Protein AF-A0A3D0PRW7-F1 (afdb_monomer)

Solvent-accessible surface area (backbone atoms only — not comparable to full-atom values): 5003 Å² total; per-residue (Å²): 128,84,82,85,60,72,48,75,47,85,43,40,65,36,33,34,32,33,35,75,98,70,44,75,79,42,81,32,45,30,29,36,19,25,32,66,90,73,68,45,76,76,34,57,20,58,68,12,53,70,38,60,96,68,58,58,93,60,46,44,71,42,56,25,27,50,92,84,36,78,71,30,65,68,58,40,53,48,54,53,51,57,55,62,77,72,112

Secondary structure (DSSP, 8-state):
-----EEEEE-SSEEEEEETTTEEEEEEES-EEEETTT--EEEETHHHHTTTTS--TTEEEE-SEETTEES-HHHHHHHHHHHHTT-

Foldseek 3Di:
DPDWDWDWDQDQFWIWIQTPPPGTPDTFGQKWKAQPVPRHTPDGGPVLVVCVVVDDPRIDIDRCDDPNRRPNPVSSVVRVVVVVVVD

Radius of gyration: 13.64 Å; Cα contacts (8 Å, |Δi|>4): 151; chains: 1; bounding box: 28×33×36 Å

Sequence (87 aa):
MLGTDIAIDLGTYAVKVYVEGKGIVVNEPAVVAVRTATDEVLAVGSKAFDMLGRTSDQIKVIHPLTMGVISDFELARYMVNYYIQQL

pLDDT: mean 94.66, std 7.01, range [46.88, 98.5]

Structure (mmCIF, N/CA/C/O backbone):
data_AF-A0A3D0PRW7-F1
#
_entry.id   AF-A0A3D0PRW7-F1
#
loop_
_atom_site.group_PDB
_atom_site.id
_atom_site.type_symbol
_atom_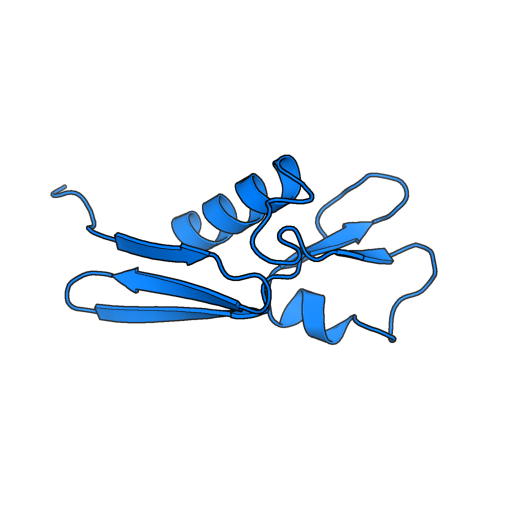site.label_atom_id
_atom_site.label_alt_id
_atom_site.label_comp_id
_atom_site.label_asym_id
_atom_site.label_entity_id
_atom_site.label_seq_id
_atom_site.pdbx_PDB_ins_code
_atom_site.Cartn_x
_atom_site.Cartn_y
_atom_site.Cartn_z
_atom_site.occupancy
_atom_site.B_iso_or_equiv
_atom_site.auth_seq_id
_atom_site.auth_comp_id
_atom_site.auth_asym_id
_atom_site.auth_atom_id
_atom_site.pdbx_PDB_model_num
ATOM 1 N N . MET A 1 1 ? -12.249 21.579 12.415 1.00 46.88 1 MET A N 1
ATOM 2 C CA . MET A 1 1 ? -12.628 20.152 12.396 1.00 46.88 1 MET A CA 1
ATOM 3 C C . MET A 1 1 ? -11.786 19.461 13.447 1.00 46.88 1 MET A C 1
ATOM 5 O O . MET A 1 1 ? -10.595 19.741 13.497 1.00 46.88 1 MET A O 1
ATOM 9 N N . LEU A 1 2 ? -12.399 18.660 14.320 1.00 63.81 2 LEU A N 1
ATOM 10 C CA . LEU A 1 2 ? -11.651 17.695 15.130 1.00 63.81 2 LEU A CA 1
ATOM 11 C C . LEU A 1 2 ? -10.902 16.767 14.160 1.00 63.81 2 LEU A C 1
ATOM 13 O O . LEU A 1 2 ? -11.446 16.452 13.100 1.00 63.81 2 LEU A O 1
ATOM 17 N N . GLY A 1 3 ? -9.646 16.436 14.462 1.00 78.06 3 GLY A N 1
ATOM 18 C CA . GLY A 1 3 ? -8.865 15.514 13.637 1.00 78.06 3 GLY A CA 1
ATOM 19 C C . GLY A 1 3 ? -9.542 14.144 13.566 1.00 78.06 3 GLY A C 1
ATOM 20 O O . GLY A 1 3 ? -10.266 13.765 14.483 1.00 78.06 3 GLY A O 1
ATOM 21 N N . THR A 1 4 ? -9.339 13.426 12.464 1.00 86.88 4 THR A N 1
ATOM 22 C CA . THR A 1 4 ? -9.768 12.029 12.347 1.00 86.88 4 THR A CA 1
ATOM 23 C C . THR A 1 4 ? -8.672 11.146 12.928 1.00 86.88 4 THR A C 1
ATOM 25 O O . THR A 1 4 ? -7.575 11.104 12.369 1.00 86.88 4 THR A O 1
ATOM 28 N N . ASP A 1 5 ? -8.965 10.433 14.014 1.00 94.56 5 ASP A N 1
ATOM 29 C CA . ASP A 1 5 ? -8.031 9.464 14.586 1.00 94.56 5 ASP A CA 1
ATOM 30 C C . ASP A 1 5 ? -8.038 8.170 13.765 1.00 94.56 5 ASP A C 1
ATOM 32 O O . ASP A 1 5 ? -9.085 7.557 13.514 1.00 94.56 5 ASP A O 1
ATOM 36 N N . ILE A 1 6 ? -6.843 7.772 13.317 1.00 96.06 6 ILE A N 1
ATOM 37 C CA . ILE A 1 6 ? -6.633 6.611 12.451 1.00 96.06 6 ILE A CA 1
ATOM 38 C C . ILE A 1 6 ? -5.528 5.708 12.990 1.00 96.06 6 ILE A C 1
ATOM 40 O O . ILE A 1 6 ? -4.538 6.174 13.552 1.00 96.06 6 ILE A O 1
ATOM 44 N N . ALA A 1 7 ? -5.667 4.407 12.749 1.00 97.31 7 ALA A N 1
ATOM 45 C CA . ALA A 1 7 ? -4.597 3.433 12.927 1.00 97.31 7 ALA A CA 1
ATOM 46 C C . ALA A 1 7 ? -4.353 2.709 11.601 1.00 97.31 7 ALA A C 1
ATOM 48 O O . ALA A 1 7 ? -5.301 2.292 10.933 1.00 97.31 7 ALA A O 1
ATOM 49 N N . ILE A 1 8 ? -3.083 2.568 11.219 1.00 96.75 8 ILE A N 1
ATOM 50 C CA . ILE A 1 8 ? -2.675 1.915 9.974 1.00 96.75 8 ILE A CA 1
ATOM 51 C C . ILE A 1 8 ? -1.853 0.676 10.321 1.00 96.75 8 ILE A C 1
ATOM 53 O O . ILE A 1 8 ? -0.804 0.778 10.954 1.00 96.75 8 ILE A O 1
ATOM 57 N N . ASP A 1 9 ? -2.325 -0.484 9.874 1.00 96.94 9 ASP A N 1
ATOM 58 C CA . ASP A 1 9 ? -1.542 -1.717 9.815 1.00 96.94 9 ASP A CA 1
ATOM 59 C C . ASP A 1 9 ? 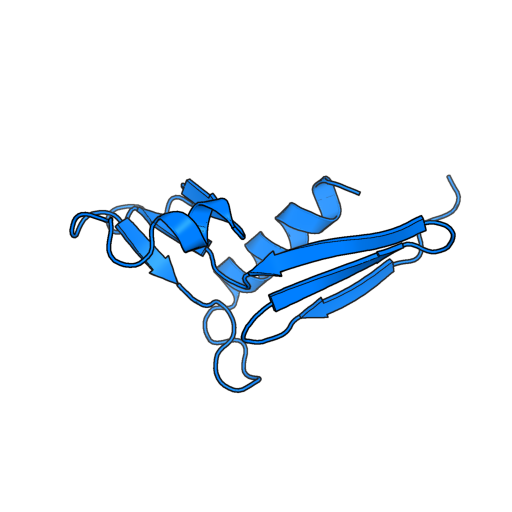-0.914 -1.797 8.422 1.00 96.94 9 ASP A C 1
ATOM 61 O O . ASP A 1 9 ? -1.601 -2.053 7.430 1.00 96.94 9 ASP A O 1
ATOM 65 N N . LEU A 1 10 ? 0.381 -1.493 8.342 1.00 95.25 10 LEU A N 1
ATOM 66 C CA . LEU A 1 10 ? 1.155 -1.498 7.105 1.00 95.25 10 LEU A CA 1
ATOM 67 C C . LEU A 1 10 ? 1.923 -2.822 6.995 1.00 95.25 10 LEU A C 1
ATOM 69 O O . LEU A 1 10 ? 3.121 -2.893 7.268 1.00 95.25 10 LEU A O 1
ATOM 73 N N . GLY A 1 11 ? 1.215 -3.890 6.633 1.00 94.69 11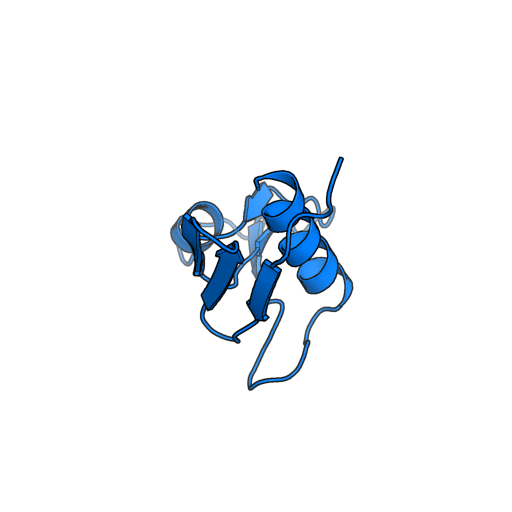 GLY A N 1
ATOM 74 C CA . GLY A 1 11 ? 1.782 -5.228 6.502 1.00 94.69 11 GLY A CA 1
ATOM 75 C C . GLY A 1 11 ? 2.468 -5.480 5.156 1.00 94.69 11 GLY A C 1
ATOM 76 O O . GLY A 1 11 ? 2.220 -4.812 4.157 1.00 94.69 11 GLY A O 1
ATOM 77 N N . THR A 1 12 ? 3.304 -6.524 5.106 1.00 95.88 12 THR A N 1
ATOM 78 C CA . THR A 1 12 ? 3.903 -7.034 3.852 1.00 95.88 12 THR A CA 1
ATOM 79 C C . THR A 1 12 ? 2.852 -7.578 2.878 1.00 95.88 12 THR A C 1
ATOM 81 O O . THR A 1 12 ? 3.001 -7.453 1.667 1.00 95.88 12 THR A O 1
ATOM 84 N N . TYR A 1 13 ? 1.787 -8.194 3.400 1.00 95.44 13 TYR A N 1
ATOM 85 C CA . TYR A 1 13 ? 0.735 -8.796 2.578 1.00 95.44 13 TYR A CA 1
ATOM 86 C C . TYR A 1 13 ? -0.456 -7.861 2.345 1.00 95.44 13 TYR A C 1
ATOM 88 O O . TYR A 1 13 ? -0.981 -7.802 1.236 1.00 95.44 13 TYR A O 1
ATOM 96 N N . ALA A 1 14 ? -0.886 -7.133 3.376 1.00 97.25 14 ALA A N 1
ATOM 97 C CA . ALA A 1 14 ? -2.079 -6.298 3.330 1.00 97.25 14 ALA A CA 1
ATOM 98 C C . ALA A 1 14 ? -1.883 -5.002 4.116 1.00 97.25 14 ALA A C 1
ATOM 100 O O . ALA A 1 14 ? -1.142 -4.972 5.099 1.00 97.25 14 ALA A O 1
ATOM 101 N N . VAL A 1 15 ? -2.599 -3.965 3.688 1.00 97.56 15 VAL A N 1
ATOM 102 C CA . VAL A 1 15 ? -2.758 -2.704 4.405 1.00 97.56 15 VAL A CA 1
ATOM 103 C C . VAL A 1 15 ? -4.164 -2.637 4.966 1.00 97.56 15 VAL A C 1
ATOM 105 O O . VAL A 1 15 ? -5.139 -2.865 4.243 1.00 97.56 15 VAL A O 1
ATOM 108 N N . LYS A 1 16 ? -4.277 -2.289 6.247 1.00 98.25 16 LYS A N 1
ATOM 109 C CA . LYS A 1 16 ? -5.566 -1.998 6.874 1.00 98.25 16 LYS A CA 1
ATOM 110 C C . LYS A 1 16 ? -5.559 -0.615 7.482 1.00 98.25 16 LYS A C 1
ATOM 112 O O . LYS A 1 16 ? -4.563 -0.196 8.066 1.00 98.25 16 LYS A O 1
ATOM 117 N N . VAL A 1 17 ? -6.695 0.064 7.382 1.00 98.00 17 VAL A N 1
ATOM 118 C CA . VAL A 1 17 ? -6.907 1.355 8.036 1.00 98.00 17 VAL A CA 1
ATOM 119 C C . VAL A 1 17 ? -8.148 1.262 8.901 1.00 98.00 17 VAL A C 1
ATOM 121 O O . VAL A 1 17 ? -9.231 0.928 8.418 1.00 98.00 17 VAL A O 1
ATOM 124 N N . TYR A 1 18 ? -7.971 1.552 10.183 1.00 98.00 18 TYR A N 1
ATOM 125 C CA . TYR A 1 18 ? -9.044 1.738 11.145 1.00 98.00 18 TYR A CA 1
ATOM 126 C C . TYR A 1 18 ? -9.290 3.232 11.338 1.00 98.00 18 TYR A C 1
ATOM 128 O O . TYR A 1 18 ? -8.338 3.998 11.481 1.00 98.00 18 TYR A O 1
ATOM 136 N N . VAL A 1 19 ? -10.560 3.626 11.380 1.00 97.06 19 VAL A N 1
ATOM 137 C CA . VAL A 1 19 ? -10.993 4.980 11.738 1.00 97.06 19 VAL A CA 1
ATOM 138 C C . VAL A 1 19 ? -11.864 4.889 12.985 1.00 97.06 19 VAL A C 1
ATOM 140 O O . VAL A 1 19 ? -12.784 4.063 13.045 1.00 97.06 19 VAL A O 1
ATOM 143 N N . GLU A 1 20 ? -11.588 5.738 13.976 1.00 95.75 20 GLU A N 1
ATOM 144 C CA . GLU A 1 20 ? -12.371 5.780 15.212 1.00 95.75 20 GLU A CA 1
ATOM 145 C C . GLU A 1 20 ? -13.873 5.950 14.915 1.00 95.75 20 GLU A C 1
ATOM 147 O O . GLU A 1 20 ? -14.288 6.764 14.089 1.00 95.75 20 GLU A O 1
ATOM 152 N N . GLY A 1 21 ? -14.703 5.108 15.535 1.00 95.19 21 GLY A N 1
ATOM 153 C CA . GLY A 1 21 ? -16.155 5.099 15.337 1.00 95.19 21 GLY A CA 1
ATOM 154 C C . GLY A 1 21 ? -16.649 4.472 14.024 1.00 95.19 21 GLY A C 1
ATOM 155 O O . GLY A 1 21 ? -17.840 4.184 13.924 1.00 95.19 21 GLY A O 1
ATOM 156 N N . LYS A 1 22 ? -15.775 4.208 13.040 1.00 96.06 22 LYS A N 1
ATOM 157 C CA . LYS A 1 22 ? -16.133 3.530 11.773 1.00 96.06 22 LYS A CA 1
ATOM 158 C C . LYS A 1 22 ? -15.632 2.086 11.685 1.00 96.06 22 LYS A C 1
ATOM 160 O O . LYS A 1 22 ? -16.184 1.302 10.919 1.00 96.06 22 LYS A O 1
ATOM 165 N N . GLY A 1 23 ? -14.608 1.720 12.454 1.00 97.75 23 GLY A N 1
ATOM 166 C CA . GLY A 1 23 ? -13.988 0.399 12.348 1.00 97.75 23 GLY A CA 1
ATOM 167 C C . GLY A 1 23 ? -12.927 0.336 11.248 1.00 97.75 23 GLY A C 1
ATOM 168 O O . GLY A 1 23 ? -12.324 1.348 10.893 1.00 97.75 23 GLY A O 1
ATOM 169 N N . ILE A 1 24 ? -12.682 -0.866 10.716 1.00 97.88 24 ILE A N 1
ATOM 170 C CA . ILE A 1 24 ? -11.763 -1.079 9.588 1.00 97.88 24 ILE A CA 1
ATOM 171 C C . ILE A 1 24 ? -12.459 -0.627 8.303 1.00 97.88 24 ILE A C 1
ATOM 173 O O . ILE A 1 24 ? -13.433 -1.242 7.877 1.00 97.88 24 ILE A O 1
ATOM 177 N N . VAL A 1 25 ? -11.940 0.430 7.687 1.00 97.44 25 VAL A N 1
ATOM 178 C CA . VAL A 1 25 ? -12.489 1.033 6.462 1.00 97.44 25 VAL A CA 1
ATOM 179 C C . VAL A 1 25 ? -11.651 0.728 5.218 1.00 97.44 25 VAL A C 1
ATOM 181 O O . VAL A 1 25 ? -12.154 0.841 4.107 1.00 97.44 25 VAL A O 1
ATOM 184 N N . VAL A 1 26 ? -10.402 0.283 5.396 1.00 98.00 26 VAL A N 1
ATOM 185 C CA . VAL A 1 26 ? -9.536 -0.237 4.325 1.00 98.00 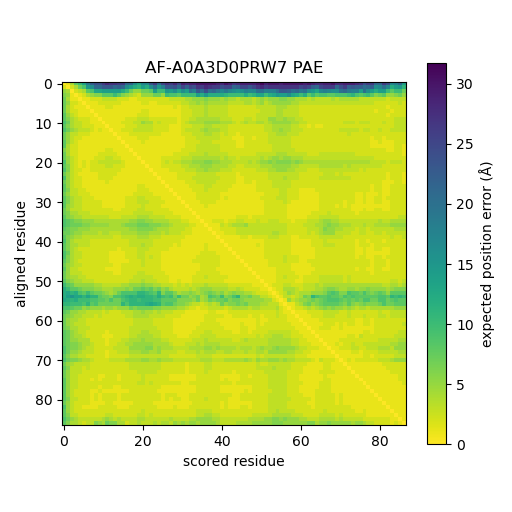26 VAL A CA 1
ATOM 186 C C . VAL A 1 26 ? -9.016 -1.608 4.740 1.00 98.00 26 VAL A C 1
ATOM 188 O O . VAL A 1 26 ? -8.579 -1.779 5.878 1.00 98.00 26 VAL A O 1
ATOM 191 N N . ASN A 1 27 ? -9.042 -2.571 3.820 1.00 97.81 27 ASN A N 1
ATOM 192 C CA . ASN A 1 27 ? -8.409 -3.882 3.958 1.00 97.81 27 ASN A CA 1
ATOM 193 C C . ASN A 1 27 ? -8.039 -4.391 2.561 1.00 97.81 27 ASN A C 1
ATOM 195 O O . ASN A 1 27 ? -8.839 -5.050 1.902 1.00 97.81 27 ASN A O 1
ATOM 199 N N . GLU A 1 28 ? -6.847 -4.030 2.103 1.00 98.50 28 GLU A N 1
ATOM 200 C CA . GLU A 1 28 ? -6.424 -4.187 0.712 1.00 98.50 28 GLU A CA 1
ATOM 201 C C . GLU A 1 28 ? -5.056 -4.878 0.629 1.00 98.50 28 GLU A C 1
ATOM 203 O O . GLU A 1 28 ? -4.227 -4.696 1.526 1.00 98.50 28 GLU A O 1
ATOM 208 N N . PRO A 1 29 ? -4.761 -5.637 -0.443 1.00 98.25 29 PRO A N 1
ATOM 209 C CA . PRO A 1 29 ? -3.415 -6.133 -0.715 1.00 98.25 29 PRO A CA 1
ATOM 210 C C . PRO A 1 29 ? -2.350 -5.019 -0.687 1.00 98.25 29 PRO A C 1
ATOM 212 O O . PRO A 1 29 ? -2.552 -3.933 -1.230 1.00 98.25 29 PRO A O 1
ATOM 215 N N . ALA A 1 30 ? -1.186 -5.285 -0.094 1.00 97.69 30 ALA A N 1
ATOM 216 C CA . ALA A 1 30 ? -0.070 -4.338 -0.001 1.00 97.69 30 ALA A CA 1
ATOM 217 C C . ALA A 1 30 ? 0.786 -4.349 -1.279 1.00 97.69 30 ALA A C 1
ATOM 219 O O . ALA A 1 30 ? 1.971 -4.690 -1.257 1.00 97.69 30 ALA A O 1
ATOM 220 N N . VAL A 1 31 ? 0.158 -4.020 -2.411 1.00 97.75 31 VAL A N 1
ATOM 221 C CA . VAL A 1 31 ? 0.793 -3.993 -3.735 1.00 97.75 31 VAL A CA 1
ATOM 222 C C . VAL A 1 31 ? 0.443 -2.740 -4.525 1.00 97.75 31 VAL A C 1
ATOM 224 O O . VAL A 1 31 ? -0.647 -2.175 -4.402 1.00 97.75 31 VAL A O 1
ATOM 227 N N . VAL A 1 32 ? 1.380 -2.340 -5.382 1.00 98.12 32 VAL A N 1
ATOM 228 C CA . VAL A 1 32 ? 1.254 -1.219 -6.315 1.00 98.12 32 VAL A CA 1
ATOM 229 C C . VAL A 1 32 ? 1.645 -1.701 -7.708 1.00 98.12 32 VAL A C 1
ATOM 231 O O . VAL A 1 32 ? 2.665 -2.369 -7.869 1.00 98.12 32 VAL A O 1
ATOM 234 N N . ALA A 1 33 ? 0.841 -1.379 -8.718 1.00 97.88 33 ALA A N 1
ATOM 235 C CA . ALA A 1 33 ? 1.167 -1.644 -10.114 1.00 97.88 33 ALA A CA 1
ATOM 236 C C . ALA A 1 33 ? 1.726 -0.375 -10.757 1.00 97.88 33 ALA A C 1
ATOM 238 O O . ALA A 1 33 ? 1.099 0.682 -10.675 1.00 97.88 33 ALA A O 1
ATOM 239 N N . VAL A 1 34 ? 2.878 -0.490 -11.414 1.00 97.62 34 VAL A N 1
ATOM 240 C CA . VAL A 1 34 ? 3.577 0.631 -12.051 1.00 97.62 34 VAL A CA 1
ATOM 241 C C . VAL A 1 34 ? 3.922 0.332 -13.503 1.00 97.62 34 VAL A C 1
ATOM 243 O O . VAL A 1 34 ? 4.174 -0.820 -13.872 1.00 97.62 34 VAL A O 1
ATOM 246 N N . ARG A 1 35 ? 3.975 1.376 -14.331 1.00 97.00 35 ARG A N 1
ATOM 247 C CA . ARG A 1 35 ? 4.536 1.304 -15.683 1.00 97.00 35 ARG A CA 1
ATOM 248 C C . ARG A 1 35 ? 6.061 1.289 -15.603 1.00 97.00 35 ARG A C 1
ATOM 250 O O . ARG A 1 35 ? 6.657 2.244 -15.125 1.00 97.00 35 ARG A O 1
ATOM 257 N N . THR A 1 36 ? 6.705 0.252 -16.133 1.00 93.81 36 THR A N 1
ATOM 258 C CA . THR A 1 36 ? 8.160 0.040 -15.978 1.00 93.81 36 THR A CA 1
ATOM 259 C C . THR A 1 36 ? 9.029 1.108 -16.641 1.00 93.81 36 THR A C 1
ATOM 261 O O . THR A 1 36 ? 10.162 1.312 -16.226 1.00 93.81 36 THR A O 1
ATOM 264 N N . ALA A 1 37 ? 8.520 1.792 -17.668 1.00 94.81 37 ALA A N 1
ATOM 265 C CA . ALA A 1 37 ? 9.266 2.827 -18.383 1.00 94.81 37 ALA A CA 1
ATOM 266 C C . ALA A 1 37 ? 9.260 4.199 -17.686 1.00 94.81 37 ALA A C 1
ATOM 268 O O . ALA A 1 37 ? 10.098 5.039 -18.007 1.00 94.81 37 ALA A O 1
ATOM 269 N N . THR A 1 38 ? 8.291 4.459 -16.805 1.00 95.56 38 THR A N 1
ATOM 270 C CA . THR A 1 38 ? 8.039 5.803 -16.250 1.00 95.56 38 THR A CA 1
ATOM 271 C C . THR A 1 38 ? 7.846 5.822 -14.739 1.00 95.56 38 THR A C 1
ATOM 273 O O . THR A 1 38 ? 7.704 6.904 -14.177 1.00 95.56 38 THR A O 1
ATOM 276 N N . ASP A 1 39 ? 7.763 4.653 -14.103 1.00 92.81 39 ASP A N 1
ATOM 277 C CA . ASP A 1 39 ? 7.349 4.466 -12.709 1.00 92.81 39 ASP A CA 1
ATOM 278 C C . ASP A 1 39 ? 5.982 5.096 -12.377 1.00 92.81 39 ASP A C 1
ATOM 280 O O . ASP A 1 39 ? 5.635 5.333 -11.220 1.00 92.81 39 ASP A O 1
ATOM 284 N N . GLU A 1 40 ? 5.157 5.332 -13.403 1.00 96.44 40 GLU A N 1
ATOM 285 C CA . GLU A 1 40 ? 3.787 5.813 -13.245 1.00 96.44 40 GLU A CA 1
ATOM 286 C C . GLU A 1 40 ? 2.959 4.764 -12.497 1.00 96.44 40 GLU A C 1
ATOM 288 O O . GLU A 1 40 ? 2.835 3.625 -12.957 1.00 96.44 40 GLU A O 1
ATOM 293 N N . VAL A 1 41 ? 2.355 5.153 -11.372 1.00 97.69 41 VAL A N 1
ATOM 294 C CA . VAL A 1 41 ? 1.432 4.289 -10.629 1.00 97.69 41 VAL A CA 1
ATOM 295 C C . VAL A 1 41 ? 0.118 4.152 -11.393 1.00 97.69 41 VAL A C 1
ATOM 297 O O . VAL A 1 41 ? -0.593 5.129 -11.615 1.00 97.69 41 VAL A O 1
ATOM 300 N N . LEU A 1 42 ? -0.220 2.918 -11.760 1.00 97.19 42 LEU A N 1
ATOM 301 C CA . LEU A 1 42 ? -1.428 2.570 -12.510 1.00 97.19 42 LEU A CA 1
ATOM 302 C C . LEU A 1 42 ? -2.565 2.112 -11.590 1.00 97.19 42 LEU A C 1
ATOM 304 O O . LEU A 1 42 ? -3.737 2.361 -11.870 1.00 97.19 42 LEU A O 1
ATOM 308 N N . ALA A 1 43 ? -2.227 1.408 -10.508 1.00 97.69 43 ALA A N 1
ATOM 309 C CA . ALA A 1 43 ? -3.191 0.895 -9.543 1.00 97.69 43 ALA A CA 1
ATOM 310 C C . ALA A 1 43 ? -2.539 0.620 -8.181 1.00 97.69 43 ALA A C 1
ATOM 312 O O . ALA A 1 43 ? -1.332 0.403 -8.085 1.00 97.69 43 ALA A O 1
ATOM 313 N N . VAL A 1 44 ? -3.369 0.558 -7.140 1.00 98.19 44 VAL A N 1
ATOM 314 C CA . VAL A 1 44 ? -3.005 0.182 -5.765 1.00 98.19 44 VAL A CA 1
ATOM 315 C C . VAL A 1 44 ? -4.017 -0.851 -5.258 1.00 98.19 44 VAL A C 1
ATOM 317 O O . VAL A 1 44 ? -5.164 -0.862 -5.717 1.00 98.19 44 VAL A O 1
ATOM 320 N N . GLY A 1 45 ? -3.612 -1.718 -4.331 1.00 98.38 45 GLY A N 1
ATOM 321 C CA . GLY A 1 45 ? -4.528 -2.644 -3.664 1.00 98.38 45 GLY A CA 1
ATOM 322 C C . GLY A 1 45 ? -5.009 -3.762 -4.582 1.00 98.38 45 GLY A C 1
ATOM 323 O O . GLY A 1 45 ? -4.260 -4.251 -5.430 1.00 98.38 45 GLY A O 1
ATOM 324 N N . SER A 1 46 ? -6.275 -4.150 -4.447 1.00 98.19 46 SER A N 1
ATOM 325 C CA . SER A 1 46 ? -6.876 -5.255 -5.204 1.00 98.19 46 SER A CA 1
ATOM 326 C C . SER A 1 46 ? -6.744 -5.073 -6.716 1.00 98.19 46 SER A C 1
ATOM 328 O O . SER A 1 46 ? -6.400 -6.016 -7.419 1.00 98.19 46 SER A O 1
ATOM 330 N N . LYS A 1 47 ? -6.881 -3.840 -7.225 1.00 97.56 47 LYS A N 1
ATOM 331 C CA . LYS A 1 47 ? -6.706 -3.556 -8.660 1.00 97.56 47 LYS A CA 1
ATOM 332 C C . LYS A 1 47 ? -5.286 -3.829 -9.149 1.00 97.56 47 LYS A C 1
ATOM 334 O O . LYS A 1 47 ? -5.114 -4.278 -10.275 1.00 97.56 47 LYS A O 1
ATOM 339 N N . ALA A 1 48 ? -4.273 -3.539 -8.333 1.00 98.00 48 ALA A N 1
ATOM 340 C CA . ALA A 1 48 ? -2.888 -3.876 -8.657 1.00 98.00 48 ALA A CA 1
ATOM 341 C C . ALA A 1 48 ? -2.635 -5.381 -8.514 1.00 98.00 48 ALA A C 1
ATOM 343 O O . ALA A 1 48 ? -1.931 -5.970 -9.330 1.00 98.00 48 ALA A O 1
ATOM 344 N N . PHE A 1 49 ? -3.237 -6.011 -7.506 1.00 97.38 49 PHE A N 1
ATOM 345 C CA . PHE A 1 49 ? -3.140 -7.448 -7.279 1.00 97.38 49 PHE A CA 1
ATOM 346 C C . PHE A 1 49 ? -3.740 -8.265 -8.432 1.00 97.38 49 PHE A C 1
ATOM 348 O O . PHE A 1 49 ? -3.125 -9.229 -8.877 1.00 97.38 49 PHE A O 1
ATOM 355 N N . ASP A 1 50 ? -4.873 -7.835 -8.989 1.00 96.81 50 ASP A N 1
ATOM 356 C CA . ASP A 1 50 ? -5.528 -8.479 -10.136 1.00 96.81 50 ASP A CA 1
ATOM 357 C C . ASP A 1 50 ? -4.661 -8.490 -11.405 1.00 96.81 50 ASP A C 1
ATOM 359 O O . ASP A 1 50 ? -4.894 -9.288 -12.317 1.00 96.81 50 ASP A O 1
ATOM 363 N N . MET A 1 51 ? -3.655 -7.614 -11.474 1.00 96.12 51 MET A N 1
ATOM 364 C CA . MET A 1 51 ? -2.692 -7.568 -12.571 1.00 96.12 51 MET A CA 1
ATOM 365 C C . MET A 1 51 ? -1.579 -8.618 -12.412 1.00 96.12 51 MET A C 1
ATOM 367 O O . MET A 1 51 ? -0.903 -8.941 -13.388 1.00 96.12 51 MET A O 1
ATOM 371 N N . LEU A 1 52 ? -1.380 -9.192 -11.221 1.00 91.31 52 LEU A N 1
ATOM 372 C CA . LEU A 1 52 ? -0.313 -10.158 -10.960 1.00 91.31 52 LEU A CA 1
ATOM 373 C C . LEU A 1 52 ? -0.426 -11.376 -11.896 1.00 91.31 52 LEU A C 1
ATOM 375 O O . LEU A 1 52 ? -1.456 -12.045 -11.963 1.00 91.31 52 LEU A O 1
ATOM 379 N N . GLY A 1 53 ? 0.644 -11.660 -12.643 1.00 88.69 53 GLY A N 1
ATOM 380 C CA . GLY A 1 53 ? 0.675 -12.754 -13.623 1.00 88.69 53 GLY A CA 1
ATOM 381 C C . GLY A 1 53 ? -0.183 -12.519 -14.874 1.00 88.69 53 GLY A C 1
ATOM 382 O O . GLY A 1 53 ? -0.340 -13.433 -15.680 1.00 88.69 53 GLY A O 1
ATOM 383 N N . ARG A 1 54 ? -0.744 -11.314 -15.044 1.00 90.88 54 ARG A N 1
ATOM 384 C CA . ARG A 1 54 ? -1.587 -10.911 -16.183 1.00 90.88 54 ARG A CA 1
ATOM 385 C C . ARG A 1 54 ? -1.077 -9.644 -16.883 1.00 90.88 54 ARG A C 1
ATOM 387 O O . ARG A 1 54 ? -1.781 -9.085 -17.721 1.00 90.88 54 ARG A O 1
ATOM 394 N N . THR A 1 55 ? 0.127 -9.179 -16.547 1.00 86.50 55 THR A N 1
ATOM 395 C CA . THR A 1 55 ? 0.772 -8.019 -17.171 1.00 86.50 55 THR A CA 1
ATOM 396 C C . THR A 1 55 ? 1.717 -8.411 -18.302 1.00 86.50 55 THR A C 1
ATOM 398 O O . THR A 1 55 ? 2.355 -9.459 -18.271 1.00 86.50 55 THR A O 1
ATOM 401 N N . SER A 1 56 ? 1.846 -7.528 -19.294 1.00 88.88 56 SER A N 1
ATOM 402 C CA . SER A 1 56 ? 3.019 -7.496 -20.180 1.00 88.88 56 SER A CA 1
ATOM 403 C C . SER A 1 56 ? 4.257 -6.982 -19.434 1.00 88.88 56 SER A C 1
ATOM 405 O O . SER A 1 56 ? 4.100 -6.291 -18.427 1.00 88.88 56 SER A O 1
ATOM 407 N N . ASP A 1 57 ? 5.452 -7.132 -20.012 1.00 88.38 57 ASP A N 1
ATOM 408 C CA . ASP A 1 57 ? 6.728 -6.607 -19.474 1.00 88.38 57 ASP A CA 1
ATOM 409 C C . ASP A 1 57 ? 6.741 -5.086 -19.192 1.00 88.38 57 ASP A C 1
ATOM 411 O O . ASP A 1 57 ? 7.612 -4.563 -18.495 1.00 88.38 57 ASP A O 1
ATOM 415 N N . GLN A 1 58 ? 5.761 -4.350 -19.720 1.00 93.69 58 GLN A N 1
ATOM 416 C CA . GLN A 1 58 ? 5.593 -2.913 -19.498 1.00 93.69 58 GLN A CA 1
ATOM 417 C C . GLN A 1 58 ? 4.957 -2.548 -18.146 1.00 93.69 58 GLN A C 1
ATOM 419 O O . GLN A 1 58 ? 4.931 -1.367 -17.795 1.00 93.69 58 GLN A O 1
ATOM 424 N N . ILE A 1 59 ? 4.411 -3.516 -17.400 1.00 96.38 59 ILE A N 1
ATOM 425 C CA . ILE A 1 59 ? 3.768 -3.275 -16.102 1.00 96.38 59 ILE A CA 1
ATOM 426 C C . ILE A 1 59 ? 4.335 -4.239 -15.065 1.00 96.38 59 ILE A C 1
ATOM 428 O O . ILE A 1 59 ? 4.340 -5.457 -15.259 1.00 96.38 59 ILE A O 1
ATOM 432 N N . LYS A 1 60 ? 4.756 -3.685 -13.928 1.00 95.75 60 LYS A N 1
ATOM 433 C CA . LYS A 1 60 ? 5.264 -4.442 -12.786 1.00 95.75 60 LYS A CA 1
ATOM 434 C C . LYS A 1 60 ? 4.361 -4.236 -11.578 1.00 95.75 60 LYS A C 1
ATOM 436 O O . LYS A 1 60 ? 4.012 -3.107 -11.251 1.00 95.75 60 LYS A O 1
ATOM 441 N N . VAL A 1 61 ? 4.022 -5.328 -10.899 1.00 96.75 61 VAL A N 1
ATOM 442 C CA . VAL A 1 61 ? 3.374 -5.296 -9.582 1.00 96.75 61 VAL A CA 1
ATOM 443 C C . VAL A 1 61 ? 4.464 -5.417 -8.521 1.00 96.75 61 VAL A C 1
ATOM 445 O O . VAL A 1 61 ? 5.298 -6.321 -8.581 1.00 96.75 61 VAL A O 1
ATOM 448 N N . ILE A 1 62 ? 4.495 -4.475 -7.586 1.00 96.06 62 ILE A N 1
ATOM 449 C CA . ILE A 1 62 ? 5.541 -4.330 -6.574 1.00 96.06 62 ILE A CA 1
ATOM 450 C C . ILE A 1 62 ? 4.900 -4.395 -5.192 1.00 96.06 62 ILE A C 1
ATOM 452 O O . ILE A 1 62 ? 3.879 -3.755 -4.948 1.00 96.06 62 ILE A O 1
ATOM 456 N N . HIS A 1 63 ? 5.530 -5.141 -4.285 1.00 96.94 63 HIS A N 1
ATOM 457 C CA . HIS A 1 63 ? 5.265 -5.069 -2.851 1.00 96.94 63 HIS A CA 1
ATOM 458 C C . HIS A 1 63 ? 6.154 -3.974 -2.238 1.00 96.94 63 HIS A C 1
ATOM 460 O O . HIS A 1 63 ? 7.378 -4.134 -2.228 1.00 96.94 63 HIS A O 1
ATOM 466 N N . PRO A 1 64 ? 5.595 -2.858 -1.729 1.00 96.69 64 PRO A N 1
ATOM 467 C CA . PRO A 1 64 ? 6.406 -1.790 -1.138 1.00 96.69 64 PRO A CA 1
ATOM 468 C C . PRO A 1 64 ? 7.031 -2.185 0.207 1.00 96.69 64 PRO A C 1
ATOM 470 O O . PRO A 1 64 ? 7.998 -1.570 0.657 1.00 96.69 64 PRO A O 1
ATOM 473 N N . LEU A 1 65 ? 6.488 -3.231 0.838 1.00 97.38 65 LEU A N 1
ATOM 474 C CA . LEU A 1 65 ? 7.027 -3.863 2.032 1.00 97.38 65 LEU A CA 1
ATOM 475 C C . LEU A 1 65 ? 7.334 -5.330 1.751 1.00 97.38 65 LEU A C 1
ATOM 477 O O . LEU A 1 65 ? 6.507 -6.036 1.183 1.00 97.38 65 LEU A O 1
ATOM 481 N N . THR A 1 66 ? 8.488 -5.800 2.216 1.00 94.88 66 THR A N 1
ATOM 482 C CA . THR A 1 66 ? 8.944 -7.185 2.073 1.00 94.88 66 THR A CA 1
ATOM 483 C C . THR A 1 66 ? 9.544 -7.659 3.394 1.00 94.88 66 THR A C 1
ATOM 485 O O . THR A 1 66 ? 10.455 -7.029 3.920 1.00 94.88 66 THR A O 1
ATOM 488 N N . MET A 1 67 ? 9.042 -8.773 3.941 1.00 94.31 67 MET A N 1
ATOM 489 C CA . MET A 1 67 ? 9.518 -9.367 5.206 1.00 94.31 67 MET A CA 1
ATOM 490 C C . MET A 1 67 ? 9.591 -8.363 6.375 1.00 94.31 67 MET A C 1
ATOM 492 O O . MET A 1 67 ? 10.551 -8.350 7.140 1.00 94.31 67 MET A O 1
ATOM 496 N N . GLY A 1 68 ? 8.580 -7.499 6.501 1.00 92.12 68 GLY A N 1
ATOM 497 C CA . GLY A 1 68 ? 8.515 -6.480 7.557 1.00 92.12 68 GLY A CA 1
ATOM 498 C C . GLY A 1 68 ? 9.428 -5.266 7.347 1.00 92.12 68 GL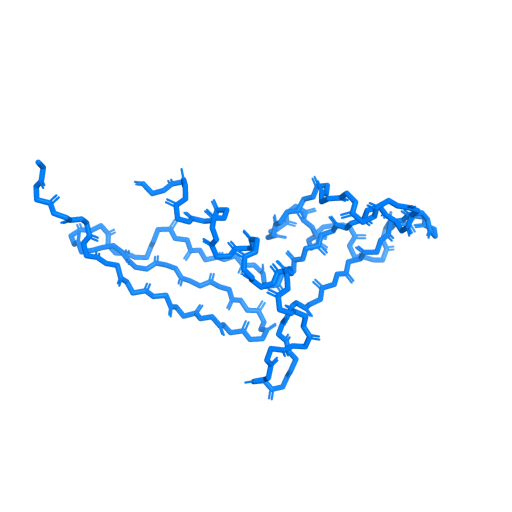Y A C 1
ATOM 499 O O . GLY A 1 68 ? 9.473 -4.390 8.206 1.00 92.12 68 GLY A O 1
ATOM 500 N N . VAL A 1 69 ? 10.128 -5.183 6.215 1.00 96.19 69 VAL A N 1
ATOM 501 C CA . VAL A 1 69 ? 10.981 -4.048 5.846 1.00 96.19 69 VAL A CA 1
ATOM 502 C C . VAL A 1 69 ? 10.308 -3.252 4.734 1.00 96.19 69 VAL A C 1
ATOM 504 O O . VAL A 1 69 ? 9.742 -3.833 3.810 1.00 96.19 69 VAL A O 1
ATOM 507 N N . ILE A 1 70 ? 10.387 -1.922 4.792 1.00 96.75 70 ILE A N 1
ATOM 508 C CA . ILE A 1 70 ? 10.034 -1.064 3.654 1.00 96.75 70 ILE A CA 1
ATOM 509 C C . ILE A 1 70 ? 11.103 -1.275 2.577 1.00 96.75 70 ILE A C 1
ATOM 511 O O . ILE A 1 70 ? 12.228 -0.797 2.711 1.00 96.75 70 ILE A O 1
ATOM 515 N N . SER A 1 71 ? 10.759 -2.032 1.538 1.00 94.62 71 SER A N 1
ATOM 516 C CA . SER A 1 71 ? 11.651 -2.341 0.417 1.00 94.62 71 SER A CA 1
ATOM 517 C C . SER A 1 71 ? 11.659 -1.244 -0.643 1.00 94.62 71 SER A C 1
ATOM 519 O O . SER A 1 71 ? 12.641 -1.113 -1.367 1.00 94.62 71 SER A O 1
ATOM 521 N N . ASP A 1 72 ? 10.589 -0.449 -0.714 1.00 95.81 72 ASP A N 1
ATOM 522 C CA . ASP A 1 72 ? 10.490 0.730 -1.571 1.00 95.81 72 ASP A CA 1
ATOM 523 C C . ASP A 1 72 ? 9.801 1.870 -0.809 1.00 95.81 72 ASP A C 1
ATOM 525 O O . ASP A 1 72 ? 8.599 1.822 -0.529 1.00 95.81 72 ASP A O 1
ATOM 529 N N . PHE A 1 73 ? 10.581 2.885 -0.431 1.00 96.62 73 PHE A N 1
ATOM 530 C CA . PHE A 1 73 ? 10.087 3.998 0.378 1.00 96.62 73 PHE A CA 1
ATOM 531 C C . PHE A 1 73 ? 9.074 4.868 -0.373 1.00 96.62 73 PHE A C 1
ATOM 533 O O . PHE A 1 73 ? 8.059 5.256 0.209 1.00 96.62 73 PHE A O 1
ATOM 540 N N . GLU A 1 74 ? 9.310 5.154 -1.654 1.00 97.19 74 GLU A N 1
ATOM 541 C CA . GLU A 1 74 ? 8.437 6.040 -2.424 1.00 97.19 74 GLU A CA 1
ATOM 542 C C . GLU A 1 74 ? 7.086 5.38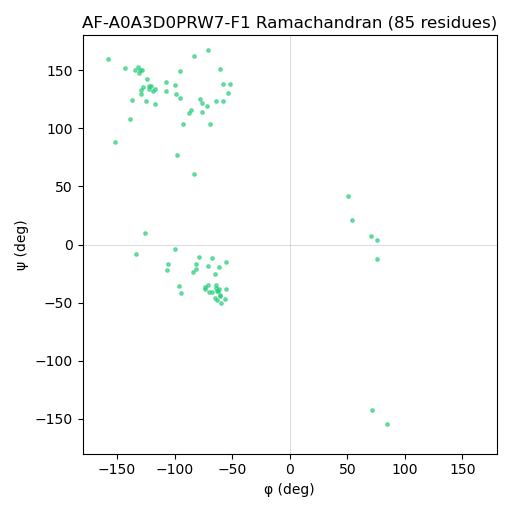6 -2.696 1.00 97.19 74 GLU A C 1
ATOM 544 O O . GLU A 1 74 ? 6.047 6.026 -2.513 1.00 97.19 74 GLU A O 1
ATOM 549 N N . LEU A 1 75 ? 7.069 4.093 -3.029 1.00 97.25 75 LEU A N 1
ATOM 550 C CA . LEU A 1 75 ? 5.819 3.361 -3.218 1.00 97.25 75 LEU A CA 1
ATOM 551 C C . LEU A 1 75 ? 5.078 3.124 -1.899 1.00 97.25 75 LEU A C 1
ATOM 553 O O . LEU A 1 75 ? 3.849 3.200 -1.875 1.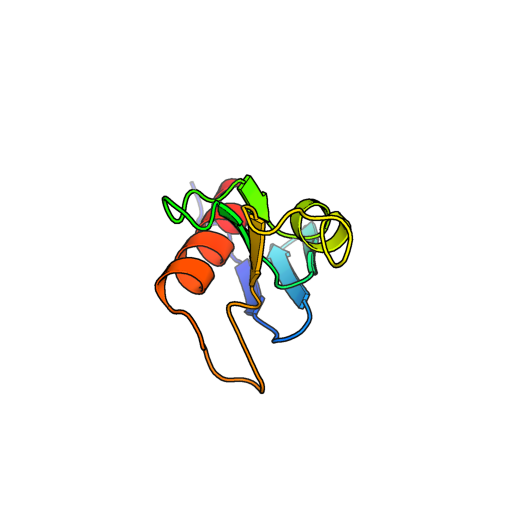00 97.25 75 LEU A O 1
ATOM 557 N N . ALA A 1 76 ? 5.785 2.897 -0.786 1.00 97.12 76 ALA A N 1
ATOM 558 C CA . ALA A 1 76 ? 5.151 2.784 0.528 1.00 97.12 76 ALA A CA 1
ATOM 559 C C . ALA A 1 76 ? 4.501 4.115 0.939 1.00 97.12 76 ALA A C 1
ATOM 561 O O . ALA A 1 76 ? 3.337 4.141 1.345 1.00 97.12 76 ALA A O 1
ATOM 562 N N . ARG A 1 77 ? 5.218 5.234 0.760 1.00 97.50 77 ARG A N 1
ATOM 563 C CA . ARG A 1 77 ? 4.704 6.590 0.989 1.00 97.50 77 ARG A CA 1
ATOM 564 C C . ARG A 1 77 ? 3.508 6.891 0.088 1.00 97.50 77 ARG A C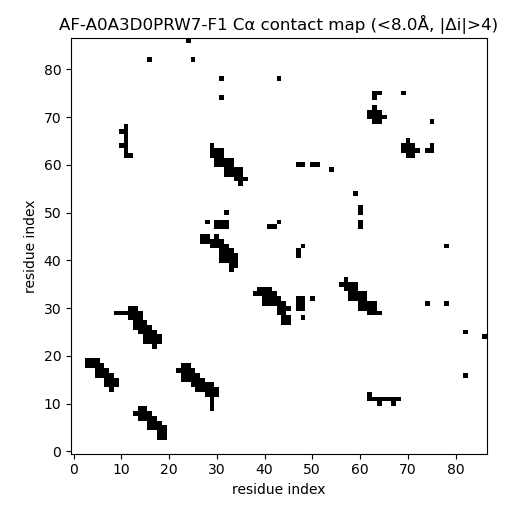 1
ATOM 566 O O . ARG A 1 77 ? 2.520 7.447 0.569 1.00 97.50 77 ARG A O 1
ATOM 573 N N . TYR A 1 78 ? 3.573 6.536 -1.195 1.00 97.75 78 TYR A N 1
ATOM 574 C CA . TYR A 1 78 ? 2.458 6.700 -2.129 1.00 97.75 78 TYR A CA 1
ATOM 575 C C . TYR A 1 78 ? 1.230 5.914 -1.661 1.00 97.75 78 TYR A C 1
ATOM 577 O O . TYR A 1 78 ? 0.154 6.489 -1.541 1.00 97.75 78 TYR A O 1
ATOM 585 N N . MET A 1 79 ? 1.393 4.627 -1.341 1.00 97.56 79 MET A N 1
ATOM 586 C CA . MET A 1 79 ? 0.305 3.743 -0.914 1.00 97.56 79 MET A CA 1
ATOM 587 C C . MET A 1 79 ? -0.379 4.239 0.367 1.00 97.56 79 MET A C 1
ATOM 589 O O . MET A 1 79 ? -1.606 4.259 0.438 1.00 97.56 79 MET A O 1
ATOM 593 N N . VAL A 1 80 ? 0.394 4.687 1.362 1.00 96.94 80 VAL A N 1
ATOM 594 C CA . VAL A 1 80 ? -0.165 5.263 2.595 1.00 96.94 80 VAL A CA 1
ATOM 595 C C . VAL A 1 80 ? -0.956 6.539 2.292 1.00 96.94 80 VAL A C 1
ATOM 597 O O . VAL A 1 80 ? -2.100 6.660 2.725 1.00 96.94 80 VAL A O 1
ATOM 600 N N . ASN A 1 81 ? -0.397 7.465 1.503 1.00 97.12 81 ASN A N 1
ATOM 601 C CA . ASN A 1 81 ? -1.107 8.692 1.123 1.00 97.12 81 ASN A CA 1
ATOM 602 C C . ASN A 1 81 ? -2.378 8.403 0.315 1.00 97.12 81 ASN A C 1
ATOM 604 O O . ASN A 1 81 ? -3.401 9.041 0.552 1.00 97.12 81 ASN A O 1
ATOM 608 N N . TYR A 1 82 ? -2.326 7.432 -0.599 1.00 97.69 82 TYR A N 1
ATOM 609 C CA . TYR A 1 82 ? -3.462 7.005 -1.412 1.00 97.69 82 TYR A CA 1
ATOM 610 C C . TYR A 1 82 ? -4.647 6.580 -0.538 1.00 97.69 82 TYR A C 1
ATOM 612 O O . TYR A 1 82 ? -5.761 7.039 -0.771 1.00 97.69 82 TYR A O 1
ATOM 620 N N . TYR A 1 83 ? -4.417 5.765 0.498 1.00 96.69 83 TYR A N 1
ATOM 621 C CA . TYR A 1 83 ? -5.497 5.349 1.396 1.00 96.69 83 TYR A CA 1
ATOM 622 C C . TYR A 1 83 ? -5.953 6.456 2.345 1.00 96.69 83 TYR A C 1
ATOM 624 O O . TYR A 1 83 ? -7.150 6.568 2.577 1.00 96.69 83 TYR A O 1
ATOM 632 N N . ILE A 1 84 ? -5.049 7.305 2.848 1.00 94.69 84 ILE A N 1
ATOM 633 C CA . ILE A 1 84 ? -5.427 8.448 3.700 1.00 94.69 84 ILE A CA 1
ATOM 634 C C . ILE A 1 84 ? -6.345 9.424 2.946 1.00 94.69 84 ILE A C 1
ATOM 636 O O . ILE A 1 84 ? -7.294 9.937 3.528 1.00 94.69 84 ILE A O 1
ATOM 640 N N . GLN A 1 85 ? -6.108 9.655 1.651 1.00 94.44 85 GLN A N 1
ATOM 641 C CA . GLN A 1 85 ? -6.949 10.527 0.819 1.00 94.44 85 GLN A CA 1
ATOM 642 C C . GLN A 1 85 ? -8.363 9.976 0.560 1.00 94.44 85 GLN A C 1
ATOM 644 O O . GLN A 1 85 ? -9.206 10.710 0.048 1.00 94.44 85 GLN A O 1
ATOM 649 N N . GLN A 1 86 ? -8.627 8.705 0.883 1.00 89.44 86 GLN A N 1
ATOM 650 C CA . GLN A 1 86 ? -9.925 8.049 0.685 1.00 89.44 86 GLN A CA 1
ATOM 651 C C . G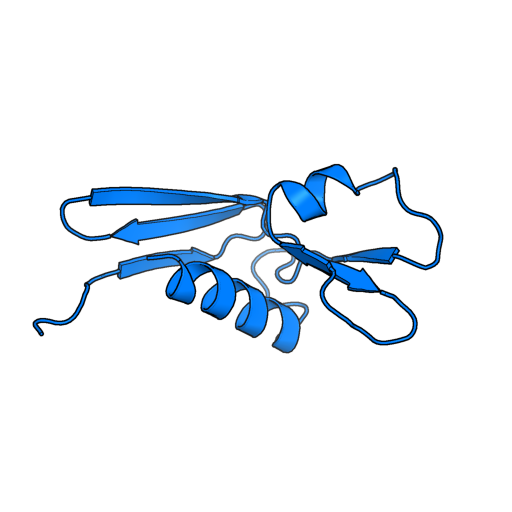LN A 1 86 ? -10.785 7.969 1.958 1.00 89.44 86 GLN A C 1
ATOM 653 O O . GLN A 1 86 ? -11.909 7.470 1.884 1.00 89.44 86 GLN A O 1
ATOM 658 N N . LEU A 1 87 ? -10.269 8.421 3.109 1.00 88.19 87 LEU A N 1
ATOM 659 C CA . LEU A 1 87 ? -10.957 8.386 4.413 1.00 88.19 87 LEU A CA 1
ATOM 660 C C . LEU A 1 87 ? -11.938 9.550 4.608 1.00 88.19 87 LEU A C 1
ATOM 662 O O . LEU A 1 87 ? -12.974 9.318 5.288 1.00 88.19 87 LEU A O 1
#

Nearest PDB structures (foldseek):
  1jcf-assembly1_A  TM=9.500E-01  e=1.364E-08  Thermotoga maritima
  7bvz-assembly1_A  TM=9.536E-01  e=1.451E-07  Spiroplasma citri
  7bvy-assembly1_A  TM=9.117E-01  e=4.463E-07  Spiroplasma citri
  8azg-assembly1_M  TM=8.123E-01  e=7.162E-07  Geobacillus stearothermophilus ATCC 7953
  7e1c-assembly1_A  TM=7.905E-01  e=8.552E-07  Spiroplasma eriocheiris

Mean predicted aligned error: 3.26 Å